Protein AF-A0A7J6QSQ7-F1 (afdb_monomer)

Radius of gyration: 19.81 Å; Cα contacts (8 Å, |Δi|>4): 107; chains: 1; bounding box: 50×45×46 Å

InterPro domains:
  IPR011257 DNA glycosylase [SSF48150] (51-135)
  IPR012904 8-oxoguanine DNA glycosylase, N-terminal [PF07934] (18-66)
  IPR052054 Oxidative DNA damage repair enzyme [PTHR10242] (16-135)

Structure (mmCIF, N/CA/C/O backbone):
data_AF-A0A7J6QSQ7-F1
#
_entry.id   AF-A0A7J6QSQ7-F1
#
loop_
_atom_site.group_PDB
_atom_site.id
_atom_site.type_symbol
_atom_site.label_atom_id
_atom_site.label_alt_id
_atom_site.label_comp_id
_atom_site.label_asym_id
_atom_site.label_entity_id
_atom_site.label_seq_id
_atom_site.pdbx_PDB_ins_code
_atom_site.Cartn_x
_atom_site.Cartn_y
_atom_site.Cartn_z
_atom_site.occupancy
_atom_site.B_iso_or_equiv
_atom_site.auth_seq_id
_atom_site.auth_comp_id
_atom_site.auth_asym_id
_atom_site.auth_atom_id
_atom_site.pdbx_PDB_model_num
ATOM 1 N N . MET A 1 1 ? 8.790 24.034 18.480 1.00 32.84 1 MET A N 1
ATOM 2 C CA . MET A 1 1 ? 7.966 23.560 17.352 1.00 32.84 1 MET A CA 1
ATOM 3 C C . MET A 1 1 ? 8.804 23.794 16.109 1.00 32.84 1 MET A C 1
ATOM 5 O O . MET A 1 1 ? 8.974 24.939 15.725 1.00 32.84 1 MET A O 1
ATOM 9 N N . ILE A 1 2 ? 9.502 22.764 15.631 1.00 27.89 2 ILE A N 1
ATOM 10 C CA . ILE A 1 2 ? 10.423 22.896 14.495 1.00 27.89 2 ILE A CA 1
ATOM 11 C C . ILE A 1 2 ? 9.590 22.644 13.239 1.00 27.89 2 ILE A C 1
ATOM 13 O O . ILE A 1 2 ? 9.297 21.498 12.906 1.00 27.89 2 ILE A O 1
ATOM 17 N N . GLU A 1 3 ? 9.137 23.720 12.600 1.00 33.06 3 GLU A N 1
ATOM 18 C CA . GLU A 1 3 ? 8.572 23.662 11.254 1.00 33.06 3 GLU A CA 1
ATOM 19 C C . GLU A 1 3 ? 9.725 23.479 10.264 1.00 33.06 3 GLU A C 1
ATOM 21 O O . GLU A 1 3 ? 10.471 24.411 9.965 1.00 33.06 3 GLU A O 1
ATOM 26 N N . TYR A 1 4 ? 9.893 22.257 9.763 1.00 39.75 4 TYR A N 1
ATOM 27 C CA . TYR A 1 4 ? 10.734 22.013 8.598 1.00 39.75 4 TYR A CA 1
ATOM 28 C C . TYR A 1 4 ? 10.007 22.560 7.368 1.00 39.75 4 TYR A C 1
ATOM 30 O O . TYR A 1 4 ? 9.129 21.910 6.804 1.00 39.75 4 TYR A O 1
ATOM 38 N N . SER A 1 5 ? 10.353 23.781 6.968 1.00 41.44 5 SER A N 1
ATOM 39 C CA . SER A 1 5 ? 9.964 24.335 5.675 1.00 41.44 5 SER A CA 1
ATOM 40 C C . SER A 1 5 ? 11.069 24.037 4.666 1.00 41.44 5 SER A C 1
ATOM 42 O O . SER A 1 5 ? 12.131 24.652 4.663 1.00 41.44 5 SER A O 1
ATOM 44 N N . CYS A 1 6 ? 10.826 23.063 3.795 1.00 44.00 6 CYS A N 1
ATOM 45 C CA . CYS A 1 6 ? 11.617 22.893 2.583 1.00 44.00 6 CYS A CA 1
ATOM 46 C C . CYS A 1 6 ? 10.924 23.692 1.466 1.00 44.00 6 CYS A C 1
ATOM 48 O O . CYS A 1 6 ? 9.708 23.618 1.326 1.00 44.00 6 CYS A O 1
ATOM 50 N N . TRP A 1 7 ? 11.672 24.474 0.686 1.00 33.62 7 TRP A N 1
ATOM 51 C CA . TRP A 1 7 ? 11.232 25.108 -0.571 1.00 33.62 7 TRP A CA 1
ATOM 52 C C . TRP A 1 7 ? 11.967 24.386 -1.720 1.00 33.62 7 TRP A C 1
ATOM 54 O O . TRP A 1 7 ? 13.106 23.972 -1.501 1.00 33.62 7 TRP A O 1
ATOM 64 N N . PRO A 1 8 ? 11.369 24.175 -2.914 1.00 47.97 8 PRO A N 1
ATOM 65 C CA . PRO A 1 8 ? 10.451 25.068 -3.615 1.00 47.97 8 PRO A CA 1
ATOM 66 C C . PRO A 1 8 ? 8.971 24.727 -3.421 1.00 47.97 8 PRO A C 1
ATOM 68 O O . PRO A 1 8 ? 8.604 23.560 -3.344 1.00 47.97 8 PRO A O 1
ATOM 71 N N . SER A 1 9 ? 8.104 25.742 -3.379 1.00 52.66 9 SER A N 1
ATOM 72 C CA . SER A 1 9 ? 6.682 25.588 -3.019 1.00 52.66 9 SER A CA 1
ATOM 73 C C . SER A 1 9 ? 5.864 24.706 -3.972 1.00 52.66 9 SER A C 1
ATOM 75 O O . SER A 1 9 ? 5.026 23.928 -3.522 1.00 52.66 9 SER A O 1
ATOM 77 N N . LYS A 1 10 ? 6.113 24.762 -5.288 1.00 52.00 10 LYS A N 1
ATOM 78 C CA . LYS A 1 10 ? 5.232 24.113 -6.282 1.00 52.00 10 LYS A CA 1
ATOM 79 C C . LYS A 1 10 ? 5.210 22.571 -6.219 1.00 52.00 10 LYS A C 1
ATOM 81 O O . LYS A 1 10 ? 4.118 22.003 -6.253 1.00 52.00 10 LYS A O 1
ATOM 86 N N . PRO A 1 11 ? 6.352 21.856 -6.128 1.00 58.31 11 PRO A N 1
ATOM 87 C CA . PRO A 1 11 ? 6.342 20.397 -5.977 1.00 58.31 11 PRO A CA 1
ATOM 88 C C . PRO A 1 11 ? 5.734 19.934 -4.646 1.00 58.31 11 PRO A C 1
ATOM 90 O O . PRO A 1 11 ? 5.080 18.894 -4.599 1.00 58.31 11 PRO A O 1
ATOM 93 N N . ILE A 1 12 ? 5.917 20.718 -3.579 1.00 63.12 12 ILE A N 1
ATOM 94 C CA . ILE A 1 12 ? 5.480 20.3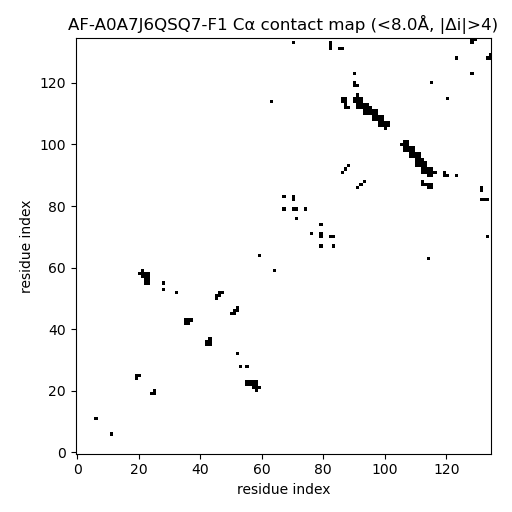75 -2.219 1.00 63.12 12 ILE A CA 1
ATOM 95 C C . ILE A 1 12 ? 3.975 20.561 -2.056 1.00 63.12 12 ILE A C 1
ATOM 97 O O . ILE A 1 12 ? 3.321 19.714 -1.454 1.00 63.12 12 ILE A O 1
ATOM 101 N N . GLU A 1 13 ? 3.400 21.611 -2.644 1.00 69.50 13 GLU A N 1
ATOM 102 C CA . GLU A 1 13 ? 1.946 21.796 -2.679 1.00 69.50 13 GLU A CA 1
ATOM 103 C C . GLU A 1 13 ? 1.262 20.618 -3.382 1.00 69.50 13 GLU A C 1
ATOM 105 O O . GLU A 1 13 ? 0.318 20.037 -2.843 1.00 69.50 13 GLU A O 1
ATOM 110 N N . LYS A 1 14 ? 1.795 20.192 -4.537 1.00 78.25 14 LYS A N 1
ATOM 111 C CA . LYS A 1 14 ? 1.285 19.024 -5.267 1.00 78.25 14 LYS A CA 1
ATOM 112 C C . LYS A 1 14 ? 1.412 17.737 -4.447 1.00 78.25 14 LYS A C 1
ATOM 114 O O . LYS A 1 14 ? 0.430 17.007 -4.326 1.00 78.25 14 LYS A O 1
ATOM 119 N N . ALA A 1 15 ? 2.578 17.481 -3.852 1.00 84.38 15 ALA A N 1
ATOM 120 C CA . ALA A 1 15 ? 2.791 16.310 -3.002 1.00 84.38 15 ALA A CA 1
ATOM 121 C C . ALA A 1 15 ? 1.855 16.315 -1.782 1.00 84.38 15 ALA A C 1
ATOM 123 O O . ALA A 1 15 ? 1.271 15.290 -1.442 1.00 84.38 15 ALA A O 1
ATOM 124 N N . GLY A 1 16 ? 1.638 17.476 -1.160 1.00 88.88 16 GLY A N 1
ATOM 125 C CA . GLY A 1 16 ? 0.718 17.630 -0.035 1.00 88.88 16 GLY A CA 1
ATOM 126 C C . GLY A 1 16 ? -0.733 17.319 -0.404 1.00 88.88 16 GLY A C 1
ATOM 127 O O . GLY A 1 16 ? -1.433 16.671 0.373 1.00 88.88 16 GLY A O 1
ATOM 128 N N . VAL A 1 17 ? -1.189 17.734 -1.591 1.00 90.12 17 VAL A N 1
ATOM 129 C CA . VAL A 1 17 ? -2.518 17.363 -2.111 1.00 90.12 17 VAL A CA 1
ATOM 130 C C . VAL A 1 17 ? -2.605 15.855 -2.357 1.00 90.12 17 VAL A C 1
ATOM 132 O O . VAL A 1 17 ? -3.562 15.223 -1.916 1.00 90.12 17 VAL A O 1
ATOM 135 N N . GLN A 1 18 ? -1.590 15.263 -2.991 1.00 88.00 18 GLN A N 1
ATOM 136 C CA . GLN A 1 18 ? -1.555 13.823 -3.263 1.00 88.00 18 GLN A CA 1
ATOM 137 C C . GLN A 1 18 ? -1.564 12.990 -1.974 1.00 88.00 18 GLN A C 1
ATOM 139 O O . GLN A 1 18 ? -2.304 12.017 -1.886 1.00 88.00 18 GLN A O 1
ATOM 144 N N . LEU A 1 19 ? -0.811 13.392 -0.946 1.00 92.81 19 LEU A N 1
ATOM 145 C CA . LEU A 1 19 ? -0.795 12.712 0.353 1.00 92.81 19 LEU A CA 1
ATOM 146 C C . LEU A 1 19 ? -2.132 12.850 1.092 1.00 92.81 19 LEU A C 1
ATOM 148 O O . LEU A 1 19 ? -2.622 11.870 1.653 1.00 92.81 19 LEU A O 1
ATOM 152 N N . ARG A 1 20 ? -2.756 14.038 1.062 1.00 94.12 20 ARG A N 1
ATOM 153 C CA . ARG A 1 20 ? -4.102 14.248 1.626 1.00 94.12 20 ARG A CA 1
ATOM 154 C C . ARG A 1 20 ? -5.135 13.325 0.985 1.00 94.12 20 ARG A C 1
ATOM 156 O O . ARG A 1 20 ? -5.933 12.728 1.704 1.00 94.12 20 ARG A O 1
ATOM 163 N N . GLN A 1 21 ? -5.090 13.180 -0.339 1.00 93.62 21 GLN A N 1
ATOM 164 C CA . GLN A 1 21 ? -5.958 12.265 -1.083 1.00 93.62 21 GLN A CA 1
ATOM 165 C C . GLN A 1 21 ? -5.646 10.801 -0.756 1.00 93.62 21 GLN A C 1
ATOM 167 O O . GLN A 1 21 ? -6.555 10.054 -0.402 1.00 93.62 21 GLN A O 1
ATOM 172 N N . PHE A 1 22 ? -4.370 10.408 -0.793 1.00 94.25 22 PHE A N 1
ATOM 173 C CA . PHE A 1 22 ? -3.926 9.040 -0.519 1.00 94.25 22 PHE A CA 1
ATOM 174 C C . PHE A 1 22 ? -4.364 8.549 0.867 1.00 94.25 22 PHE A C 1
ATOM 176 O O . PHE A 1 22 ? -4.893 7.447 0.996 1.00 94.25 22 PHE A O 1
ATOM 183 N N . PHE A 1 23 ? -4.212 9.378 1.902 1.00 95.75 23 PHE A N 1
ATOM 184 C CA . PHE A 1 23 ? -4.648 9.050 3.263 1.00 95.75 23 PHE A CA 1
ATOM 185 C C . PHE A 1 23 ? -6.112 9.416 3.555 1.00 95.75 23 PHE A C 1
ATOM 187 O O . PHE A 1 23 ? -6.568 9.226 4.682 1.00 95.75 23 PHE A O 1
ATOM 194 N N . GLN A 1 24 ? -6.851 9.939 2.572 1.00 95.50 24 GLN A N 1
ATOM 195 C CA . GLN A 1 24 ? -8.239 10.389 2.715 1.00 95.50 24 GLN A CA 1
ATOM 196 C C . GLN A 1 24 ? -8.444 11.324 3.923 1.00 95.50 24 GLN A C 1
ATOM 198 O O . GLN A 1 24 ? -9.348 11.123 4.738 1.00 95.50 24 GLN A O 1
ATOM 203 N N . LEU A 1 25 ? -7.581 12.336 4.079 1.00 94.94 25 LEU A N 1
ATOM 204 C CA . LEU A 1 25 ? -7.560 13.186 5.281 1.00 94.94 25 LEU A CA 1
ATOM 205 C C . LEU A 1 25 ? -8.803 14.070 5.444 1.00 94.94 25 LEU A C 1
ATOM 207 O O . LEU A 1 25 ? -9.106 14.457 6.566 1.00 94.94 25 LEU A O 1
ATOM 211 N N . GLU A 1 26 ? -9.557 14.304 4.370 1.00 93.62 26 GLU A N 1
ATOM 212 C CA . GLU A 1 26 ? -10.844 15.017 4.423 1.00 93.62 26 GLU A CA 1
ATOM 213 C C . GLU A 1 26 ? -11.963 14.188 5.076 1.00 93.62 26 GLU A C 1
ATOM 215 O O . GLU A 1 26 ? -13.024 14.709 5.409 1.00 93.62 26 GLU A O 1
ATOM 220 N N . THR A 1 27 ? -11.741 12.882 5.273 1.00 95.00 27 THR A N 1
ATOM 221 C CA . THR A 1 27 ? -12.676 12.029 6.010 1.00 95.00 27 THR A CA 1
ATOM 222 C C . THR A 1 27 ? -12.476 12.217 7.511 1.00 95.00 27 THR A C 1
ATOM 224 O O . THR A 1 27 ? -11.409 11.883 8.049 1.00 95.00 27 THR A O 1
ATOM 227 N N . ASP A 1 28 ? -13.531 12.685 8.185 1.00 95.56 28 ASP A N 1
ATOM 228 C CA . ASP A 1 28 ? -13.609 12.772 9.644 1.00 95.56 28 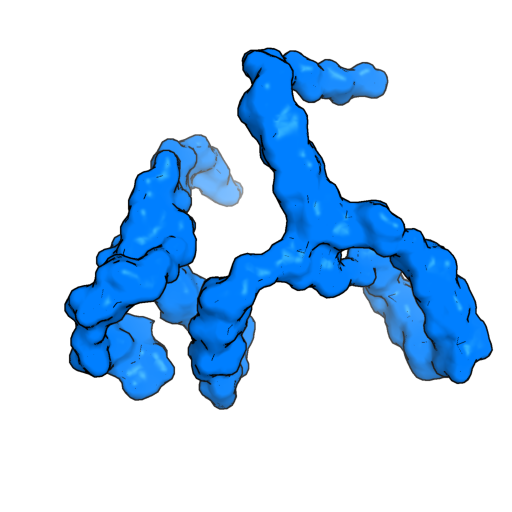ASP A CA 1
ATOM 229 C C . ASP A 1 28 ? -13.711 11.367 10.254 1.00 95.56 28 ASP A C 1
ATOM 231 O O . ASP A 1 28 ? -14.787 10.797 10.456 1.00 95.56 28 ASP A O 1
ATOM 235 N N . ILE A 1 29 ? -12.542 10.784 10.516 1.00 94.88 29 ILE A N 1
ATOM 236 C CA . ILE A 1 29 ? -12.443 9.436 11.061 1.00 94.88 29 ILE A CA 1
ATOM 237 C C . ILE A 1 29 ? -12.961 9.373 12.504 1.00 94.88 29 ILE A C 1
ATOM 239 O O . ILE A 1 29 ? -13.484 8.339 12.906 1.00 94.88 29 ILE A O 1
ATOM 243 N N . ASP A 1 30 ? -12.867 10.457 13.281 1.00 94.44 30 ASP A N 1
ATOM 244 C CA . ASP A 1 30 ? -13.325 10.475 14.673 1.00 94.44 30 ASP A CA 1
ATOM 245 C C . ASP A 1 30 ? -14.853 10.453 14.756 1.00 94.44 30 ASP A C 1
ATOM 247 O O . ASP A 1 30 ? -15.410 9.736 15.596 1.00 94.44 30 ASP A O 1
ATOM 251 N N . ALA A 1 31 ? -15.536 11.166 13.855 1.00 96.56 31 ALA A N 1
ATOM 252 C CA . ALA A 1 31 ? -16.984 11.067 13.704 1.00 96.56 31 ALA A CA 1
ATOM 253 C C . ALA A 1 31 ? -17.420 9.644 13.313 1.00 96.56 31 ALA A C 1
ATOM 255 O O . ALA A 1 31 ? -18.364 9.117 13.906 1.00 96.56 31 ALA A O 1
ATOM 256 N N . LEU A 1 32 ? -16.704 8.995 12.385 1.00 96.31 32 LEU A N 1
ATOM 257 C CA . LEU A 1 32 ? -16.974 7.608 11.987 1.00 96.31 32 LEU A CA 1
ATOM 258 C C . LEU A 1 32 ? -16.759 6.622 13.140 1.00 96.31 32 LEU A C 1
ATOM 260 O O . LEU A 1 32 ? -17.638 5.808 13.414 1.00 96.31 32 LEU A O 1
ATOM 264 N N . TYR A 1 33 ? -15.645 6.729 13.874 1.00 96.00 33 TYR A N 1
ATOM 265 C CA . TYR A 1 33 ? -15.414 5.910 15.068 1.00 96.00 33 TYR A CA 1
ATOM 266 C C . TYR A 1 33 ? -16.528 6.107 16.096 1.00 96.00 33 TYR A C 1
ATOM 268 O O . TYR A 1 33 ? -17.026 5.123 16.632 1.00 96.00 33 TYR A O 1
ATOM 276 N N . LYS A 1 34 ? -16.955 7.349 16.361 1.00 95.62 34 LYS A N 1
ATOM 277 C CA . LYS A 1 34 ? -18.046 7.629 17.306 1.00 95.62 34 LYS A CA 1
ATOM 278 C C . LYS A 1 34 ? -19.361 6.975 16.874 1.00 95.62 34 LYS A C 1
ATOM 280 O O . LYS A 1 34 ? -20.060 6.418 17.719 1.00 95.62 34 LYS A O 1
ATOM 285 N N . ASP A 1 35 ? -19.688 7.036 15.585 1.00 97.50 35 ASP A N 1
ATOM 286 C CA . ASP A 1 35 ? -20.888 6.411 15.026 1.00 97.50 35 ASP A CA 1
ATOM 287 C C . ASP A 1 35 ? -20.823 4.877 15.116 1.00 97.50 35 ASP A C 1
ATOM 289 O O . ASP A 1 35 ? -21.720 4.250 15.680 1.00 97.50 35 ASP A O 1
ATOM 293 N N . TRP A 1 36 ? -19.733 4.263 14.648 1.00 96.81 36 TRP A N 1
ATOM 294 C CA . TRP A 1 36 ? -19.561 2.807 14.662 1.00 96.81 36 TRP A CA 1
ATOM 295 C C . TRP A 1 36 ? -19.474 2.237 16.077 1.00 96.81 36 TRP A C 1
ATOM 297 O O . TRP A 1 36 ? -20.134 1.244 16.374 1.00 96.81 36 TRP A O 1
ATOM 307 N N . GLU A 1 37 ? -18.741 2.895 16.983 1.00 95.62 37 GLU A N 1
ATOM 308 C CA . GLU A 1 37 ? -18.722 2.517 18.398 1.00 95.62 37 GLU A CA 1
ATOM 309 C C . GLU A 1 37 ? -20.121 2.608 19.015 1.00 95.62 37 GLU A C 1
ATOM 311 O O . GLU A 1 37 ? -20.447 1.800 19.881 1.00 95.62 37 GLU A O 1
ATOM 316 N N . GLY A 1 38 ? -20.948 3.576 18.610 1.00 96.69 38 GLY A N 1
ATOM 317 C CA . GLY A 1 38 ? -22.324 3.719 19.086 1.00 96.69 38 GLY A CA 1
ATOM 318 C C . GLY A 1 38 ? -23.258 2.603 18.610 1.00 96.69 38 GLY A C 1
ATOM 319 O O . GLY A 1 38 ? -24.167 2.230 19.349 1.00 96.69 38 GLY A O 1
ATOM 320 N N . ARG A 1 39 ? -23.016 2.056 17.412 1.00 97.75 39 ARG A N 1
ATOM 321 C CA . ARG A 1 39 ? -23.873 1.052 16.756 1.00 97.75 39 ARG A CA 1
ATOM 322 C C . ARG A 1 39 ? -23.472 -0.399 17.018 1.00 97.75 39 ARG A C 1
ATOM 324 O O . ARG A 1 39 ? -24.339 -1.264 16.955 1.00 97.75 39 ARG A O 1
ATOM 331 N N . ASP A 1 40 ? -22.196 -0.669 17.286 1.00 97.94 40 ASP A N 1
ATOM 332 C CA . ASP A 1 40 ? -21.662 -2.026 17.427 1.00 97.94 40 ASP A CA 1
ATOM 333 C C . ASP A 1 40 ? -20.738 -2.139 18.655 1.00 97.94 40 ASP A C 1
ATOM 335 O O . ASP A 1 40 ? -19.648 -1.560 18.725 1.00 97.94 40 ASP A O 1
ATOM 339 N N . GLU A 1 41 ? -21.186 -2.907 19.652 1.00 96.81 41 GLU A N 1
ATOM 340 C CA . GLU A 1 41 ? -20.435 -3.164 20.884 1.00 96.81 41 GLU A CA 1
ATOM 341 C C . GLU A 1 41 ? -19.162 -3.987 20.648 1.00 96.81 41 GLU A C 1
ATOM 343 O O . GLU A 1 41 ? -18.153 -3.753 21.319 1.00 96.81 41 GLU A O 1
ATOM 348 N N . VAL A 1 42 ? -19.173 -4.909 19.678 1.00 96.88 42 VAL A N 1
ATOM 349 C CA . VAL A 1 42 ? -17.999 -5.708 19.304 1.00 96.88 42 VAL A CA 1
ATOM 350 C C . VAL A 1 42 ? -16.955 -4.803 18.667 1.00 96.88 42 VAL A C 1
ATOM 352 O O . VAL A 1 42 ? -15.788 -4.840 19.066 1.00 96.88 42 VAL A O 1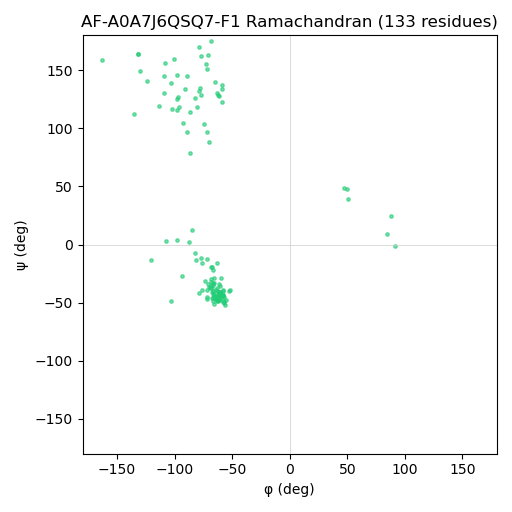
ATOM 355 N N . PHE A 1 43 ? -17.370 -3.936 17.741 1.00 96.38 43 PHE A N 1
ATOM 356 C CA . PHE A 1 43 ? -16.482 -2.937 17.150 1.00 96.38 43 PHE A CA 1
ATOM 357 C C . PHE A 1 43 ? -15.862 -2.042 18.230 1.00 96.38 43 PHE A C 1
ATOM 359 O O . PHE A 1 43 ? -14.637 -1.896 18.293 1.00 96.38 43 PHE A O 1
ATOM 366 N N . ARG A 1 44 ? -16.691 -1.510 19.140 1.00 96.44 44 ARG A N 1
ATOM 367 C CA . ARG A 1 44 ? -16.245 -0.683 20.272 1.00 96.44 44 ARG A CA 1
ATOM 368 C C . ARG A 1 44 ? -15.207 -1.396 21.134 1.00 96.44 44 ARG A C 1
ATOM 370 O O . ARG A 1 44 ? -14.175 -0.809 21.462 1.00 96.44 44 ARG A O 1
ATOM 377 N N . ALA A 1 45 ? -15.456 -2.652 21.496 1.00 96.50 45 ALA A N 1
ATOM 378 C CA . ALA A 1 45 ? -14.525 -3.439 22.296 1.00 96.50 45 ALA A CA 1
ATOM 379 C C . ALA A 1 45 ? -13.196 -3.662 21.558 1.00 96.50 45 ALA A C 1
ATOM 381 O O . ALA A 1 45 ? -12.129 -3.456 22.136 1.00 96.50 45 ALA A O 1
ATOM 382 N N . VAL A 1 46 ? -13.238 -4.031 20.274 1.00 95.56 46 VAL A N 1
ATOM 383 C CA . VAL A 1 46 ? -12.036 -4.290 19.467 1.00 95.56 46 VAL A CA 1
ATOM 384 C C . VAL A 1 46 ? -11.181 -3.035 19.315 1.00 95.56 46 VAL A C 1
ATOM 386 O O . VAL A 1 46 ? -9.977 -3.096 19.570 1.00 95.56 46 VAL A O 1
ATOM 389 N N . VAL A 1 47 ? -11.778 -1.899 18.945 1.00 94.56 47 VAL A N 1
ATOM 390 C CA . VAL A 1 47 ? -11.040 -0.643 18.733 1.00 94.56 47 VAL A CA 1
ATOM 391 C C . VAL A 1 47 ? -10.367 -0.167 20.015 1.00 94.56 47 VAL A C 1
ATOM 393 O O . VAL A 1 47 ? -9.195 0.212 19.975 1.00 94.56 47 VAL A O 1
ATOM 396 N N . ARG A 1 48 ? -11.071 -0.222 21.152 1.00 93.31 48 ARG A N 1
ATOM 397 C CA . ARG A 1 48 ? -10.544 0.237 22.446 1.00 93.31 48 ARG A CA 1
ATOM 398 C C . ARG A 1 48 ? -9.479 -0.698 23.004 1.00 93.31 48 ARG A C 1
ATOM 400 O O . ARG A 1 48 ? -8.426 -0.228 23.418 1.00 93.31 48 ARG A O 1
ATOM 407 N N . ASN A 1 49 ? -9.711 -2.010 22.959 1.00 95.88 49 ASN A N 1
ATOM 408 C CA . ASN A 1 49 ? -8.780 -2.990 23.524 1.00 95.88 49 ASN A CA 1
ATOM 409 C C . ASN A 1 49 ? -7.493 -3.120 22.703 1.00 95.88 49 ASN A C 1
ATOM 411 O O . ASN A 1 49 ? -6.431 -3.369 23.265 1.00 95.88 49 ASN A O 1
ATOM 415 N N . LYS A 1 50 ? -7.576 -2.966 21.375 1.00 93.69 50 LYS A N 1
ATOM 416 C CA . LYS A 1 50 ? -6.419 -3.063 20.470 1.00 93.69 50 LYS A CA 1
ATOM 417 C C . LYS A 1 50 ? -5.822 -1.704 20.090 1.00 93.69 50 LYS A C 1
ATOM 419 O O . LYS A 1 50 ? -4.913 -1.667 19.269 1.00 93.69 50 LYS A O 1
ATOM 424 N N . ASN A 1 51 ? -6.333 -0.612 20.661 1.00 90.81 51 ASN A N 1
ATOM 425 C CA . ASN A 1 51 ? -5.924 0.762 20.368 1.00 90.81 51 ASN A CA 1
ATOM 426 C C . ASN A 1 51 ? -5.837 1.063 18.854 1.00 90.81 51 ASN A C 1
ATOM 428 O O . ASN A 1 51 ? -4.846 1.597 18.366 1.00 90.81 51 ASN A O 1
ATOM 432 N N . LEU A 1 52 ? -6.877 0.692 18.097 1.00 90.56 52 LEU A N 1
ATOM 433 C CA . LEU A 1 52 ? -6.894 0.793 16.626 1.00 90.56 52 LEU A CA 1
ATOM 434 C C . LEU A 1 52 ? -7.325 2.173 16.105 1.00 90.56 52 LEU A C 1
ATOM 436 O O . LEU A 1 52 ? -7.613 2.320 14.916 1.00 90.56 52 LEU A O 1
ATOM 440 N N . ARG A 1 53 ? -7.395 3.193 16.971 1.00 89.44 53 ARG A N 1
ATOM 441 C CA . ARG A 1 53 ? -7.751 4.548 16.536 1.00 89.44 53 ARG A CA 1
ATOM 442 C C . ARG A 1 53 ? -6.763 5.051 15.484 1.00 89.44 53 ARG A C 1
ATOM 444 O O . ARG A 1 53 ? -5.556 4.897 15.622 1.00 89.44 53 ARG A O 1
ATOM 451 N N . GLY A 1 54 ? -7.300 5.687 14.444 1.00 89.69 54 GLY A N 1
ATOM 452 C CA . GLY A 1 54 ? -6.515 6.232 13.334 1.00 89.69 54 GLY A CA 1
ATOM 453 C C . GLY A 1 54 ? -6.313 5.279 12.154 1.00 89.69 54 GLY A C 1
ATOM 454 O O . GLY A 1 54 ? -5.742 5.704 11.152 1.00 89.69 54 GLY A O 1
ATOM 455 N N . LEU A 1 55 ? -6.816 4.036 12.211 1.00 93.50 55 LEU A N 1
ATOM 456 C CA . LEU A 1 55 ? -6.845 3.159 11.037 1.00 93.50 55 LEU A CA 1
ATOM 457 C C . LEU A 1 55 ? -7.709 3.789 9.933 1.00 93.50 55 LEU A C 1
ATOM 459 O O . LEU A 1 55 ? -8.855 4.169 10.184 1.00 93.50 55 LEU A O 1
ATOM 463 N N . ARG A 1 56 ? -7.154 3.895 8.721 1.00 94.81 56 ARG A N 1
ATOM 464 C CA . ARG A 1 56 ? -7.796 4.486 7.540 1.00 94.81 56 ARG A CA 1
ATOM 465 C C . ARG A 1 56 ? -7.683 3.544 6.348 1.00 94.81 56 ARG A C 1
ATOM 467 O O . ARG A 1 56 ? -6.694 2.829 6.205 1.00 94.81 56 ARG A O 1
ATOM 474 N N . VAL A 1 57 ? -8.678 3.594 5.469 1.00 94.06 57 VAL A N 1
ATOM 475 C CA . VAL A 1 57 ? -8.572 3.016 4.126 1.00 94.06 57 VAL A CA 1
ATOM 476 C C . VAL A 1 57 ? -7.772 3.993 3.268 1.00 94.06 57 VAL A C 1
ATOM 478 O O . VAL A 1 57 ? -8.049 5.190 3.279 1.00 94.06 57 VAL A O 1
ATOM 481 N N . VAL A 1 58 ? -6.776 3.508 2.534 1.00 94.81 58 VAL A N 1
ATOM 482 C CA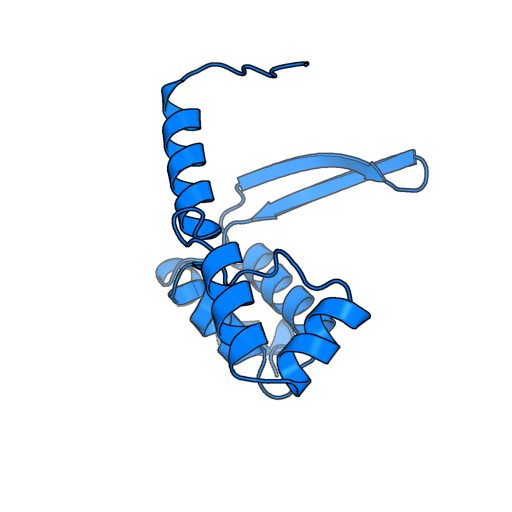 . VAL A 1 58 ? -5.963 4.342 1.637 1.00 94.81 58 VAL A CA 1
ATOM 483 C C . VAL A 1 58 ? -6.574 4.409 0.239 1.00 94.81 58 VAL A C 1
ATOM 485 O O . VAL A 1 58 ? -7.134 3.429 -0.250 1.00 94.81 58 VAL A O 1
ATOM 488 N N . HIS A 1 59 ? -6.449 5.560 -0.415 1.00 94.06 59 HIS A N 1
ATOM 489 C CA . HIS A 1 59 ? -6.841 5.755 -1.807 1.00 94.06 59 HIS A CA 1
ATOM 490 C C . HIS A 1 59 ? -5.682 5.353 -2.732 1.00 94.06 59 HIS A C 1
ATOM 492 O O . HIS A 1 59 ? -4.903 6.193 -3.184 1.00 94.06 59 HIS A O 1
ATOM 498 N N . GLN A 1 60 ? -5.526 4.044 -2.938 1.00 90.38 60 GLN A N 1
ATOM 499 C CA . GLN A 1 60 ? -4.513 3.478 -3.833 1.00 90.38 60 GLN A CA 1
ATOM 500 C C . GLN A 1 60 ? -4.864 3.704 -5.307 1.00 90.38 60 GLN A C 1
ATOM 502 O O . GLN A 1 60 ? -6.033 3.834 -5.671 1.00 90.38 60 GLN A O 1
ATOM 507 N N . GLU A 1 61 ? -3.839 3.714 -6.159 1.00 91.81 61 GLU A N 1
ATOM 508 C CA . GLU A 1 61 ? -4.023 3.744 -7.609 1.00 91.81 61 GLU A CA 1
ATOM 509 C C . GLU A 1 61 ? -4.749 2.454 -8.064 1.00 91.81 61 GLU A C 1
ATOM 511 O O . GLU A 1 61 ? -4.357 1.360 -7.640 1.00 91.81 61 GLU A O 1
ATOM 516 N N . PRO A 1 62 ? -5.831 2.548 -8.866 1.00 93.25 62 PRO A N 1
ATOM 517 C CA . PRO A 1 62 ? -6.679 1.398 -9.182 1.00 93.25 62 PRO A CA 1
ATOM 518 C C . PRO A 1 62 ? -5.963 0.215 -9.838 1.00 93.25 62 PRO A C 1
ATOM 520 O O . PRO A 1 62 ? -6.289 -0.932 -9.526 1.00 93.25 62 PRO A O 1
ATOM 523 N N . PHE A 1 63 ? -5.015 0.463 -10.745 1.00 92.81 63 PHE A N 1
ATOM 524 C CA . PHE A 1 63 ? -4.314 -0.605 -11.450 1.00 92.81 63 PHE A CA 1
ATOM 525 C C . PHE A 1 63 ? -3.336 -1.357 -10.536 1.00 92.81 63 PHE A C 1
ATOM 527 O O . PHE A 1 63 ? -3.375 -2.588 -10.477 1.00 92.81 63 PHE A O 1
ATOM 534 N N . GLU A 1 64 ? -2.521 -0.640 -9.761 1.00 93.69 64 GLU A N 1
ATOM 535 C CA . GLU A 1 64 ? -1.666 -1.230 -8.727 1.00 93.69 64 GLU A CA 1
ATOM 536 C C . GLU A 1 64 ? -2.495 -2.008 -7.698 1.00 93.69 64 GLU A C 1
ATOM 538 O O . GLU A 1 64 ? -2.141 -3.137 -7.340 1.00 93.69 64 GLU A O 1
ATOM 543 N N . GLY A 1 65 ? -3.627 -1.446 -7.264 1.00 93.75 65 GLY A N 1
ATOM 544 C CA . GLY A 1 65 ? -4.572 -2.120 -6.377 1.00 93.75 65 GLY A CA 1
ATOM 545 C C . GLY A 1 65 ? -5.075 -3.437 -6.972 1.00 93.75 65 GLY A C 1
ATOM 546 O O . GLY A 1 65 ? -4.982 -4.480 -6.325 1.00 93.75 65 GLY A O 1
ATOM 547 N N . LEU A 1 66 ? -5.541 -3.422 -8.225 1.00 94.75 66 LEU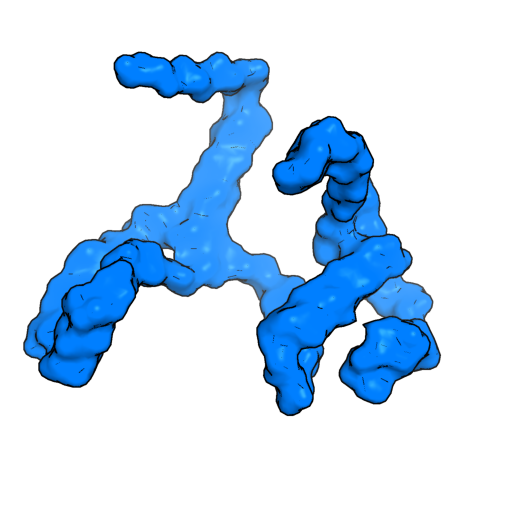 A N 1
ATOM 548 C CA . LEU A 1 66 ? -6.034 -4.608 -8.930 1.00 94.75 66 LEU A CA 1
ATOM 549 C C . LEU A 1 66 ? -4.983 -5.724 -8.983 1.00 94.75 66 LEU A C 1
ATOM 551 O O . LEU A 1 66 ? -5.263 -6.852 -8.577 1.00 94.75 66 LEU A O 1
ATOM 555 N N . VAL A 1 67 ? -3.769 -5.420 -9.447 1.00 93.25 67 VAL A N 1
ATOM 556 C CA . VAL A 1 67 ? -2.692 -6.419 -9.546 1.00 93.25 67 VAL A CA 1
ATOM 557 C C . VAL A 1 67 ? -2.300 -6.938 -8.160 1.00 93.25 67 VAL A C 1
ATOM 559 O O . VAL A 1 67 ? -2.095 -8.142 -7.985 1.00 93.25 67 VAL A O 1
ATOM 562 N N . SER A 1 68 ? -2.265 -6.064 -7.150 1.00 93.94 68 SER A N 1
ATOM 563 C CA . SER A 1 68 ? -1.997 -6.451 -5.759 1.00 93.94 68 SER A CA 1
ATOM 564 C C . SER A 1 68 ? -3.043 -7.432 -5.219 1.00 93.94 68 SER A C 1
ATOM 566 O O . SER A 1 68 ? -2.683 -8.411 -4.565 1.00 93.94 68 SER A O 1
ATOM 568 N N . PHE A 1 69 ? -4.325 -7.227 -5.537 1.00 94.44 69 PHE A N 1
ATOM 569 C CA . PHE A 1 69 ? -5.415 -8.127 -5.146 1.00 94.44 69 PHE A CA 1
ATOM 570 C C . PHE A 1 69 ? -5.452 -9.443 -5.936 1.00 94.44 69 PHE A C 1
ATOM 572 O O . PHE A 1 69 ? -5.846 -10.472 -5.385 1.00 94.44 69 PHE A O 1
ATOM 579 N N . ILE A 1 70 ? -5.026 -9.451 -7.202 1.00 94.31 70 ILE A N 1
ATOM 580 C CA . ILE A 1 70 ? -4.838 -10.699 -7.962 1.00 94.31 70 ILE A CA 1
ATOM 581 C C . ILE A 1 70 ? -3.706 -11.518 -7.328 1.00 94.31 70 ILE A C 1
ATOM 583 O O . ILE A 1 70 ? -3.860 -12.709 -7.073 1.00 94.31 70 ILE A O 1
ATOM 587 N N . THR A 1 71 ? -2.598 -10.859 -6.985 1.00 93.88 71 THR A N 1
ATOM 588 C CA . THR A 1 71 ? -1.414 -11.488 -6.371 1.00 93.88 71 THR A CA 1
ATOM 589 C C . THR A 1 71 ? -1.686 -12.022 -4.959 1.00 93.88 71 THR A C 1
ATOM 591 O O . THR A 1 71 ? -0.966 -12.897 -4.466 1.00 93.88 71 THR A O 1
ATOM 594 N N . SER A 1 72 ? -2.716 -11.503 -4.282 1.00 94.25 72 SER A N 1
ATOM 595 C CA . SER A 1 72 ? -3.065 -11.901 -2.917 1.00 94.25 72 SER A CA 1
ATOM 596 C C . SER A 1 72 ? -3.870 -13.193 -2.818 1.00 94.25 72 SER A C 1
ATOM 598 O O . SER A 1 72 ? -3.966 -13.756 -1.724 1.00 94.25 72 SER A O 1
ATOM 600 N N . GLN A 1 73 ? -4.418 -13.691 -3.932 1.00 93.62 73 GLN A N 1
ATOM 601 C CA . GLN A 1 73 ? -5.213 -14.916 -3.942 1.00 93.62 73 GLN A CA 1
ATOM 602 C C . GLN A 1 73 ? -4.394 -16.096 -3.411 1.00 93.62 73 GLN A C 1
ATOM 604 O O . GLN A 1 73 ? -3.326 -16.411 -3.929 1.00 93.62 73 GLN A O 1
ATOM 609 N N . ASN A 1 74 ? -4.902 -16.742 -2.355 1.00 87.50 74 ASN A N 1
ATOM 610 C CA . ASN A 1 74 ? -4.236 -17.852 -1.666 1.00 87.50 74 ASN A CA 1
ATOM 611 C C . ASN A 1 74 ? -2.773 -17.550 -1.263 1.00 87.50 74 ASN A C 1
ATOM 613 O O . ASN A 1 74 ? -1.886 -18.399 -1.370 1.00 87.50 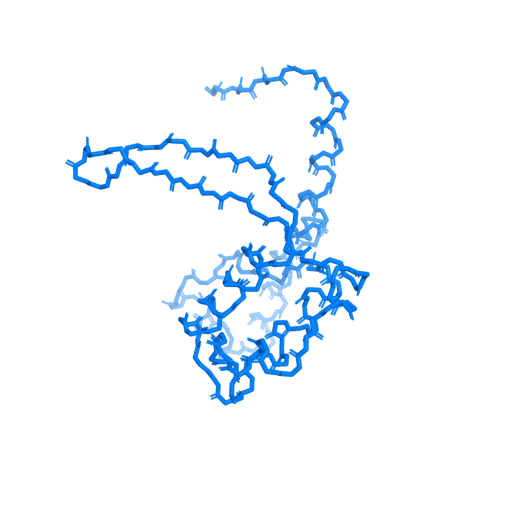74 ASN A O 1
ATOM 617 N N . ASN A 1 75 ? -2.511 -16.320 -0.816 1.00 92.12 75 ASN A N 1
ATOM 618 C CA . ASN A 1 75 ? -1.172 -15.846 -0.499 1.00 92.12 75 ASN A CA 1
ATOM 619 C C . ASN A 1 75 ? -1.128 -15.142 0.870 1.00 92.12 75 ASN A C 1
ATOM 621 O O . ASN A 1 75 ? -2.157 -14.770 1.431 1.00 92.12 75 ASN A O 1
ATOM 625 N N . ASN A 1 76 ? 0.068 -14.959 1.435 1.00 94.12 76 ASN A N 1
ATOM 626 C CA . ASN A 1 76 ? 0.258 -14.219 2.685 1.00 94.12 76 ASN A CA 1
ATOM 627 C C . ASN A 1 76 ? 0.930 -12.866 2.433 1.00 94.12 76 ASN A C 1
ATOM 629 O O . ASN A 1 76 ? 1.657 -12.692 1.458 1.00 94.12 76 ASN A O 1
ATOM 633 N N . VAL A 1 77 ? 0.726 -11.917 3.352 1.00 92.62 77 VAL A N 1
ATOM 634 C CA . VAL A 1 77 ? 1.206 -10.528 3.218 1.00 92.62 77 VAL A CA 1
ATOM 635 C C . VAL A 1 77 ? 2.708 -10.463 2.911 1.00 92.62 77 VAL A C 1
ATOM 637 O O . VAL A 1 77 ? 3.112 -9.693 2.047 1.00 92.62 77 VAL A O 1
ATOM 640 N N . LYS A 1 78 ? 3.540 -11.310 3.537 1.00 95.38 78 LYS A N 1
ATOM 641 C CA . LYS A 1 78 ? 4.993 -11.310 3.290 1.00 95.38 78 LYS A CA 1
ATOM 642 C C . LYS A 1 78 ? 5.320 -11.660 1.839 1.00 95.38 78 LYS A C 1
ATOM 644 O O . LYS A 1 78 ? 6.091 -10.952 1.198 1.00 95.38 78 LYS A O 1
ATOM 649 N N . ARG A 1 79 ? 4.727 -12.732 1.311 1.00 94.69 79 ARG A N 1
ATOM 650 C CA . ARG A 1 79 ? 4.968 -13.170 -0.068 1.00 94.69 79 ARG A CA 1
ATOM 651 C C . ARG A 1 79 ? 4.352 -12.213 -1.089 1.00 94.69 79 ARG A C 1
ATOM 653 O O . ARG A 1 79 ? 4.995 -11.954 -2.098 1.00 94.69 79 ARG A O 1
ATOM 660 N N . ILE A 1 80 ? 3.184 -11.633 -0.814 1.00 95.50 80 ILE A N 1
ATOM 661 C CA . ILE A 1 80 ? 2.587 -10.597 -1.674 1.00 95.50 80 ILE A CA 1
ATOM 662 C C . ILE A 1 80 ? 3.550 -9.412 -1.819 1.00 95.50 80 ILE A C 1
ATOM 664 O O . ILE A 1 80 ? 3.858 -9.010 -2.938 1.00 95.50 80 ILE A O 1
ATOM 668 N N . SER A 1 81 ? 4.086 -8.898 -0.707 1.00 94.62 81 SER A N 1
ATOM 669 C CA . SER A 1 81 ? 5.045 -7.787 -0.735 1.00 94.62 81 SER A CA 1
ATOM 670 C C . SER A 1 81 ? 6.301 -8.120 -1.543 1.00 94.62 81 SER A C 1
ATOM 672 O O . SER A 1 81 ? 6.754 -7.296 -2.333 1.00 94.62 81 SER A O 1
ATOM 674 N N . LEU A 1 82 ? 6.838 -9.336 -1.389 1.00 95.19 82 LEU A N 1
ATOM 675 C CA . LEU A 1 82 ? 8.001 -9.798 -2.153 1.00 95.19 82 LEU A CA 1
ATOM 676 C C . LEU A 1 82 ? 7.716 -9.856 -3.660 1.00 95.19 82 LEU A C 1
ATOM 678 O O . LEU A 1 82 ? 8.498 -9.322 -4.443 1.00 95.19 82 LEU A O 1
ATOM 682 N N . LEU A 1 83 ? 6.587 -10.446 -4.061 1.00 96.38 83 LEU A N 1
ATOM 683 C CA . LEU A 1 83 ? 6.206 -10.569 -5.471 1.00 96.38 83 LEU A CA 1
ATOM 684 C C . LEU A 1 83 ? 5.983 -9.206 -6.126 1.00 96.38 83 LEU A C 1
ATOM 686 O O . LEU A 1 83 ? 6.487 -8.950 -7.217 1.00 96.38 83 LEU A O 1
ATOM 690 N N . LEU A 1 84 ? 5.279 -8.300 -5.446 1.00 96.06 84 LEU A N 1
ATOM 691 C CA . LEU A 1 84 ? 5.049 -6.957 -5.971 1.00 96.06 84 LEU A CA 1
ATOM 692 C C . LEU A 1 84 ? 6.353 -6.150 -6.046 1.00 96.06 84 LEU A C 1
ATOM 694 O O . LEU A 1 84 ? 6.535 -5.378 -6.983 1.00 96.06 84 LEU A O 1
ATOM 698 N N . ASN A 1 85 ? 7.290 -6.336 -5.111 1.00 94.69 85 ASN A N 1
ATOM 699 C CA . ASN A 1 85 ? 8.612 -5.708 -5.196 1.00 94.69 85 ASN A CA 1
ATOM 700 C C . ASN A 1 85 ? 9.436 -6.254 -6.368 1.00 94.69 85 ASN A C 1
ATOM 702 O O . ASN A 1 85 ? 10.022 -5.460 -7.100 1.00 94.69 85 ASN A O 1
ATOM 706 N N . ALA A 1 86 ? 9.424 -7.569 -6.602 1.00 95.12 86 ALA A N 1
ATOM 707 C CA . ALA A 1 86 ? 10.067 -8.169 -7.771 1.00 95.12 86 ALA A CA 1
ATOM 708 C C . ALA A 1 86 ? 9.467 -7.634 -9.084 1.00 95.12 86 ALA A C 1
ATOM 710 O O . ALA A 1 86 ? 10.200 -7.283 -10.009 1.00 95.12 86 ALA A O 1
ATOM 711 N N . LEU A 1 87 ? 8.140 -7.477 -9.136 1.00 96.06 87 LEU A N 1
AT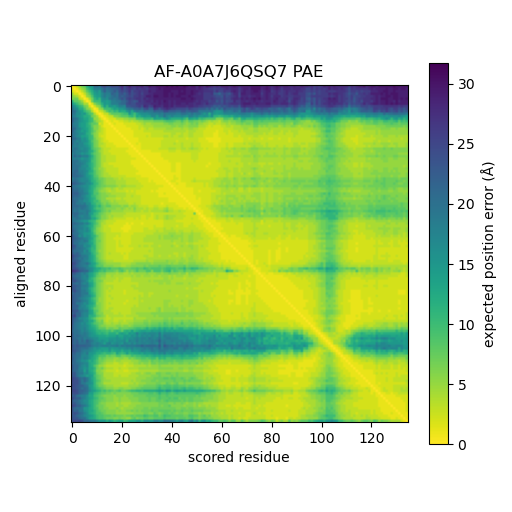OM 712 C CA . LEU A 1 87 ? 7.440 -6.897 -10.282 1.00 96.06 87 LEU A CA 1
ATOM 713 C C . LEU A 1 87 ? 7.872 -5.448 -10.552 1.00 96.06 87 LEU A C 1
ATOM 715 O O . LEU A 1 87 ? 8.160 -5.093 -11.696 1.00 96.06 87 LEU A O 1
ATOM 719 N N . ARG A 1 88 ? 7.958 -4.622 -9.497 1.00 96.06 88 ARG A N 1
ATOM 720 C CA . ARG A 1 88 ? 8.445 -3.234 -9.579 1.00 96.06 88 ARG A CA 1
ATOM 721 C C . ARG A 1 88 ? 9.893 -3.166 -10.061 1.00 96.06 88 ARG A C 1
ATOM 723 O O . ARG A 1 88 ? 10.195 -2.348 -10.917 1.00 96.06 88 ARG A O 1
ATOM 730 N N . GLN A 1 89 ? 10.772 -4.033 -9.565 1.00 94.69 89 GLN A N 1
ATOM 731 C CA . GLN A 1 89 ? 12.176 -4.058 -9.990 1.00 94.69 89 GLN A CA 1
ATOM 732 C C . GLN A 1 89 ? 12.341 -4.506 -11.449 1.00 94.69 89 GLN A C 1
ATOM 734 O O . GLN A 1 89 ? 13.198 -3.981 -12.155 1.00 94.69 89 GLN A O 1
ATOM 739 N N . ARG A 1 90 ? 11.526 -5.464 -11.915 1.00 95.50 90 ARG A N 1
ATOM 740 C CA . ARG A 1 90 ? 11.640 -6.023 -13.271 1.00 95.50 90 ARG A CA 1
ATOM 741 C C . ARG A 1 90 ? 11.033 -5.130 -14.354 1.00 95.50 90 ARG A C 1
ATOM 743 O O . ARG A 1 90 ? 11.623 -5.010 -15.423 1.00 95.50 90 ARG A O 1
ATOM 750 N N . TYR A 1 91 ? 9.865 -4.538 -14.100 1.00 96.19 91 TYR A N 1
ATOM 751 C CA . TYR A 1 91 ? 9.105 -3.791 -15.118 1.00 96.19 91 TYR A CA 1
ATOM 752 C C . TYR A 1 91 ? 8.847 -2.327 -14.761 1.00 96.19 91 TYR A C 1
ATOM 754 O O . TYR A 1 91 ? 8.402 -1.555 -15.611 1.00 96.19 91 TYR A O 1
ATOM 762 N N . GLY A 1 92 ? 9.063 -1.943 -13.505 1.00 95.50 92 GLY A N 1
ATOM 763 C CA . GLY A 1 92 ? 8.819 -0.591 -13.025 1.00 95.50 92 GLY A CA 1
ATOM 764 C C . GLY A 1 92 ? 9.904 0.394 -13.445 1.00 95.50 92 GLY A C 1
ATOM 765 O O . GLY A 1 92 ? 11.021 0.035 -13.817 1.00 95.50 92 GLY A O 1
ATOM 766 N N . THR A 1 93 ? 9.571 1.677 -13.360 1.00 95.69 93 THR A N 1
ATOM 767 C CA . THR A 1 93 ? 10.528 2.761 -13.604 1.00 95.69 93 THR A CA 1
ATOM 768 C C . THR A 1 93 ? 11.350 3.003 -12.342 1.00 95.69 93 THR A C 1
ATOM 770 O O . THR A 1 93 ? 10.773 3.246 -11.282 1.00 95.69 93 THR A O 1
ATOM 773 N N . HIS A 1 94 ? 12.681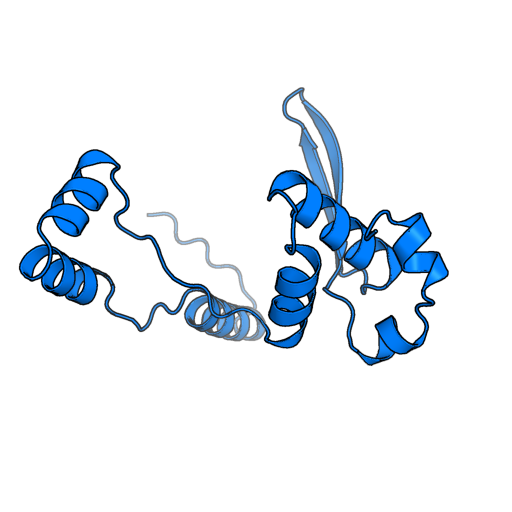 2.969 -12.438 1.00 96.56 94 HIS A N 1
ATOM 774 C CA . HIS A 1 94 ? 13.557 3.389 -11.337 1.00 96.56 94 HIS A CA 1
ATOM 775 C C . HIS A 1 94 ? 13.327 4.874 -11.026 1.00 96.56 94 HIS A C 1
ATOM 777 O O . HIS A 1 94 ? 13.323 5.710 -11.929 1.00 96.56 94 HIS A O 1
ATOM 783 N N . LEU A 1 95 ? 13.084 5.187 -9.754 1.00 93.25 95 LEU A N 1
ATOM 784 C CA . LEU A 1 95 ? 12.808 6.542 -9.278 1.00 93.25 95 LEU A CA 1
ATOM 785 C C . LEU A 1 95 ? 14.028 7.151 -8.596 1.00 93.25 95 LEU A C 1
ATOM 787 O O . LEU A 1 95 ? 14.376 8.301 -8.856 1.00 93.25 95 LEU A O 1
ATOM 791 N N . ALA A 1 96 ? 14.643 6.400 -7.684 1.00 93.56 96 ALA A N 1
ATOM 792 C CA . ALA A 1 96 ? 15.768 6.873 -6.898 1.00 93.56 96 ALA A CA 1
ATOM 793 C C . ALA A 1 96 ? 16.521 5.710 -6.254 1.00 93.56 96 ALA A C 1
ATOM 795 O O . ALA A 1 96 ? 15.977 4.631 -6.020 1.00 93.56 96 ALA A O 1
ATOM 796 N N . THR A 1 97 ? 17.770 5.984 -5.901 1.00 93.75 97 THR A N 1
ATOM 797 C CA . THR A 1 97 ? 18.563 5.147 -5.007 1.00 93.75 97 THR A CA 1
ATOM 798 C C . THR A 1 97 ? 18.802 5.945 -3.738 1.00 93.75 97 THR A C 1
ATOM 800 O O . THR A 1 97 ? 19.393 7.022 -3.797 1.00 93.75 97 THR A O 1
ATOM 803 N N . ALA A 1 98 ? 18.335 5.432 -2.607 1.00 89.31 98 ALA A N 1
ATOM 804 C CA . ALA A 1 98 ? 18.610 5.993 -1.295 1.00 89.31 98 ALA A CA 1
ATOM 805 C C . ALA A 1 98 ? 19.679 5.146 -0.600 1.00 89.31 98 ALA A C 1
ATOM 807 O O . ALA A 1 98 ? 19.646 3.919 -0.678 1.00 89.31 98 ALA A O 1
ATOM 808 N N . THR A 1 99 ? 20.623 5.796 0.072 1.00 89.31 99 THR A N 1
ATOM 809 C CA . THR A 1 99 ? 21.573 5.137 0.968 1.00 89.31 99 THR A CA 1
ATOM 810 C C . THR A 1 99 ? 21.221 5.507 2.402 1.00 89.31 99 THR A C 1
ATOM 812 O O . THR A 1 99 ? 20.992 6.677 2.715 1.00 89.31 99 THR A O 1
ATOM 815 N N . GLY A 1 100 ? 21.116 4.501 3.261 1.00 81.75 100 GLY A N 1
ATOM 816 C CA . GLY A 1 100 ? 20.841 4.653 4.684 1.00 81.75 100 GLY A CA 1
ATOM 817 C C . GLY A 1 100 ? 21.817 3.828 5.509 1.00 81.75 100 GLY A C 1
ATOM 818 O O . GLY A 1 100 ? 22.492 2.949 4.981 1.00 81.75 100 GLY A O 1
ATOM 819 N N . ALA A 1 101 ? 21.895 4.124 6.802 1.00 79.69 101 ALA A N 1
ATOM 820 C CA . ALA A 1 101 ? 22.534 3.210 7.735 1.00 79.69 101 ALA A CA 1
ATOM 821 C C . ALA A 1 101 ? 21.564 2.053 8.014 1.00 79.69 101 ALA A C 1
ATOM 823 O O . ALA A 1 101 ? 20.401 2.306 8.344 1.00 79.69 101 ALA A O 1
ATOM 824 N N . ASP A 1 102 ? 22.026 0.815 7.878 1.00 80.44 102 ASP A N 1
ATOM 825 C CA . ASP A 1 102 ? 21.278 -0.349 8.336 1.00 80.44 102 ASP A CA 1
ATOM 826 C C . ASP A 1 102 ? 21.194 -0.374 9.877 1.00 80.44 102 ASP A C 1
ATOM 828 O O . ASP A 1 102 ? 21.773 0.454 10.591 1.00 80.44 102 ASP A O 1
ATOM 832 N N . HIS A 1 103 ? 20.449 -1.341 10.413 1.00 71.88 103 HIS A N 1
ATOM 833 C CA . HIS A 1 103 ? 20.287 -1.516 11.859 1.00 71.88 103 HIS A CA 1
ATOM 834 C C . HIS A 1 103 ? 21.594 -1.844 12.608 1.00 71.88 103 HIS A C 1
ATOM 836 O O . HIS A 1 103 ? 21.632 -1.713 13.832 1.00 71.88 103 HIS A O 1
ATOM 842 N N . GLU A 1 104 ? 22.646 -2.251 11.898 1.00 80.50 104 GLU A N 1
ATOM 843 C CA . GLU A 1 104 ? 23.959 -2.634 12.423 1.00 80.50 104 GLU A CA 1
ATOM 844 C C . GLU A 1 104 ? 25.046 -1.573 12.130 1.00 80.50 104 GLU A C 1
ATOM 846 O O . GLU A 1 104 ? 26.200 -1.741 12.527 1.00 80.50 104 GLU A O 1
ATOM 851 N N . GLY A 1 105 ? 24.681 -0.442 11.511 1.00 78.00 105 GLY A N 1
ATOM 852 C CA . GLY A 1 105 ? 25.584 0.656 11.156 1.00 78.00 105 GLY A CA 1
ATOM 853 C C . GLY A 1 105 ? 26.333 0.488 9.826 1.00 78.00 105 GLY A C 1
ATOM 854 O O . GLY A 1 105 ? 27.228 1.284 9.542 1.00 78.00 105 GLY A O 1
ATOM 855 N N . GLY A 1 106 ? 25.993 -0.519 9.021 1.00 80.31 106 GLY A N 1
ATOM 856 C CA . GLY A 1 106 ? 26.440 -0.685 7.638 1.00 80.31 106 GLY A CA 1
ATOM 857 C C . GLY A 1 106 ? 25.672 0.200 6.650 1.00 80.31 106 GLY A C 1
ATOM 858 O O . GLY A 1 106 ? 24.684 0.841 6.999 1.00 80.31 106 GLY A O 1
ATOM 859 N N . GLU A 1 107 ? 26.141 0.276 5.402 1.00 82.75 107 GLU A N 1
ATOM 860 C CA . GLU A 1 107 ? 25.446 1.012 4.337 1.00 82.75 107 GLU A CA 1
ATOM 861 C C . GLU A 1 107 ? 24.401 0.116 3.654 1.00 82.75 107 GLU A C 1
ATOM 863 O O . GLU A 1 107 ? 24.744 -0.831 2.945 1.00 82.75 107 GLU A O 1
ATOM 868 N N . GLU A 1 108 ? 23.118 0.448 3.811 1.00 86.38 108 GLU A N 1
ATOM 869 C CA . GLU A 1 108 ? 22.022 -0.166 3.063 1.00 86.38 108 GLU A CA 1
ATOM 870 C C . GLU A 1 108 ? 21.648 0.703 1.863 1.00 86.38 108 GLU A C 1
ATOM 872 O O . GLU A 1 108 ? 21.346 1.896 1.979 1.00 86.38 108 GLU A O 1
ATOM 877 N N . LYS A 1 109 ? 21.638 0.082 0.683 1.00 88.94 109 LYS A N 1
ATOM 878 C CA . LYS A 1 109 ? 21.179 0.701 -0.557 1.00 88.94 109 LYS A CA 1
ATOM 879 C C . LYS A 1 109 ? 19.733 0.284 -0.823 1.00 88.94 109 LYS A C 1
ATOM 881 O O . LYS A 1 109 ? 19.465 -0.879 -1.112 1.00 88.94 109 LYS A O 1
ATOM 886 N N . LEU A 1 110 ? 18.820 1.248 -0.801 1.00 88.81 110 LEU A N 1
ATOM 887 C CA . LEU A 1 110 ? 17.415 1.066 -1.150 1.00 88.81 110 LEU A CA 1
ATOM 888 C C . LEU A 1 110 ? 17.146 1.599 -2.559 1.00 88.81 110 LEU A C 1
ATOM 890 O O . LEU A 1 110 ? 17.263 2.797 -2.823 1.00 88.81 110 LEU A O 1
ATOM 894 N N . GLU A 1 111 ? 16.747 0.713 -3.466 1.00 93.38 111 GLU A N 1
ATOM 895 C CA . GLU A 1 111 ? 16.336 1.082 -4.821 1.00 93.38 111 GLU A CA 1
ATOM 896 C C . GLU A 1 111 ? 14.812 1.217 -4.893 1.00 93.38 111 GLU A C 1
ATOM 898 O O . GLU A 1 111 ? 14.064 0.271 -4.637 1.00 93.38 111 GLU A O 1
ATOM 903 N N . LEU A 1 112 ? 14.348 2.421 -5.225 1.00 92.19 112 LEU A N 1
ATOM 904 C CA . LEU A 1 112 ? 12.935 2.762 -5.298 1.00 92.19 112 LEU A CA 1
ATOM 905 C C . LEU A 1 112 ? 12.463 2.690 -6.745 1.00 92.19 112 LEU A C 1
ATOM 907 O O . LEU A 1 112 ? 12.997 3.373 -7.619 1.00 92.19 112 LEU A O 1
ATOM 911 N N . TYR A 1 113 ? 11.419 1.901 -6.976 1.00 95.88 113 TYR A N 1
ATOM 912 C CA . TYR A 1 113 ? 10.806 1.704 -8.284 1.00 95.88 113 TYR A CA 1
ATOM 913 C C . TYR A 1 113 ? 9.322 2.050 -8.226 1.00 95.88 113 TYR A C 1
ATOM 915 O O . TYR A 1 113 ? 8.629 1.720 -7.261 1.00 95.88 113 TYR A O 1
ATOM 923 N N . GLN A 1 114 ? 8.823 2.686 -9.280 1.00 95.06 114 GLN A N 1
ATOM 924 C CA . GLN A 1 114 ? 7.394 2.893 -9.477 1.00 95.06 114 GLN A CA 1
ATOM 925 C C . GLN A 1 114 ? 6.709 1.571 -9.844 1.00 95.06 114 GLN A C 1
ATOM 927 O O . GLN A 1 114 ? 7.313 0.706 -10.479 1.00 95.06 114 GLN A O 1
ATOM 932 N N . PHE A 1 115 ? 5.429 1.425 -9.495 1.00 95.69 115 PHE A N 1
ATOM 933 C CA . PHE A 1 115 ? 4.618 0.339 -10.037 1.00 95.69 115 PHE A CA 1
ATOM 934 C C . PHE A 1 115 ? 4.565 0.416 -11.573 1.00 95.69 115 PHE A C 1
ATOM 936 O O . PHE A 1 115 ? 4.396 1.516 -12.113 1.00 95.69 115 PHE A O 1
ATOM 943 N N . PRO A 1 116 ? 4.753 -0.705 -12.292 1.00 96.12 116 PRO A N 1
ATOM 944 C CA . PRO A 1 116 ? 4.787 -0.678 -13.745 1.00 96.12 116 PRO A CA 1
ATOM 945 C C . PRO A 1 116 ? 3.431 -0.270 -14.319 1.00 96.12 116 PRO A C 1
ATOM 947 O O . PRO A 1 116 ? 2.378 -0.699 -13.855 1.00 96.12 116 PRO A O 1
ATOM 950 N N . SER A 1 117 ? 3.457 0.547 -15.365 1.00 93.81 117 SER A N 1
ATOM 951 C CA . SER A 1 117 ? 2.268 0.871 -16.150 1.00 93.81 117 SER A CA 1
ATOM 952 C C . SER A 1 117 ? 1.800 -0.328 -16.982 1.00 93.81 117 SER A C 1
ATOM 954 O O . SER A 1 117 ? 2.568 -1.246 -17.275 1.00 93.81 117 SER A O 1
ATOM 956 N N . LEU A 1 118 ? 0.553 -0.279 -17.457 1.00 92.19 118 LEU A N 1
ATOM 957 C CA . LEU A 1 118 ? 0.017 -1.261 -18.408 1.00 92.19 118 LEU A CA 1
ATOM 958 C C . LEU A 1 118 ? 0.912 -1.445 -19.645 1.00 92.19 118 LEU A C 1
ATOM 960 O O . LEU A 1 118 ? 1.099 -2.566 -20.105 1.00 92.19 118 LEU A O 1
ATOM 964 N N . LEU A 1 119 ? 1.498 -0.360 -20.165 1.00 93.06 119 LEU A N 1
ATOM 965 C CA . LEU A 1 119 ? 2.400 -0.418 -21.319 1.00 93.06 119 LEU A CA 1
ATOM 966 C C . LEU A 1 119 ? 3.720 -1.125 -20.991 1.00 93.06 119 LEU A C 1
ATOM 968 O O . LEU A 1 119 ? 4.240 -1.853 -21.828 1.00 93.06 119 LEU A O 1
ATOM 972 N N . GLN A 1 120 ? 4.246 -0.949 -19.777 1.00 93.19 120 GLN A N 1
ATOM 973 C CA . GLN A 1 120 ? 5.449 -1.659 -19.333 1.00 93.19 120 GLN A CA 1
ATOM 974 C C . GLN A 1 120 ? 5.179 -3.153 -19.136 1.00 93.19 120 GLN A C 1
ATOM 976 O O . GLN A 1 120 ? 6.013 -3.980 -19.494 1.00 93.19 120 GLN A O 1
ATOM 981 N N . LEU A 1 121 ? 3.995 -3.504 -18.630 1.00 93.00 121 LEU A N 1
ATOM 982 C CA . LEU A 1 121 ? 3.586 -4.900 -18.468 1.00 93.00 121 LEU A CA 1
ATOM 983 C C . LEU A 1 121 ? 3.160 -5.573 -19.773 1.00 93.00 121 LEU A C 1
ATOM 985 O O . LEU A 1 121 ? 3.130 -6.796 -19.822 1.00 93.00 121 LEU A O 1
ATOM 989 N N . HIS A 1 122 ? 2.887 -4.823 -20.842 1.00 92.19 122 HIS A N 1
ATOM 990 C CA . HIS A 1 122 ? 2.582 -5.407 -22.151 1.00 92.19 122 HIS A CA 1
ATOM 991 C C . HIS A 1 122 ? 3.725 -6.284 -22.690 1.00 92.19 122 HIS A C 1
ATOM 993 O O . HIS A 1 122 ? 3.474 -7.238 -23.420 1.00 92.19 122 HIS A O 1
ATOM 999 N N . ALA A 1 123 ? 4.971 -5.979 -22.316 1.00 89.12 123 ALA A N 1
ATOM 1000 C CA . ALA A 1 123 ? 6.141 -6.770 -22.688 1.00 89.12 123 ALA A CA 1
ATOM 1001 C C . ALA A 1 123 ? 6.368 -8.000 -21.785 1.00 89.12 123 ALA A C 1
ATOM 1003 O O . ALA A 1 123 ? 7.270 -8.789 -22.062 1.00 89.12 123 ALA A O 1
ATOM 1004 N N . ALA A 1 124 ? 5.603 -8.154 -20.700 1.00 93.50 124 ALA A N 1
ATOM 1005 C CA . ALA A 1 124 ? 5.750 -9.273 -19.779 1.00 93.50 124 ALA A CA 1
ATOM 1006 C C . ALA A 1 124 ? 5.104 -10.541 -20.351 1.00 93.50 124 ALA A C 1
ATOM 1008 O O . ALA A 1 124 ? 3.979 -10.520 -20.852 1.00 93.50 124 ALA A O 1
ATOM 1009 N N . THR A 1 125 ? 5.815 -11.658 -20.244 1.00 94.94 125 THR A N 1
ATOM 1010 C CA . THR A 1 125 ? 5.330 -12.981 -20.648 1.00 94.94 125 THR A CA 1
ATOM 1011 C C . THR A 1 125 ? 4.856 -13.776 -19.438 1.00 94.94 125 THR A C 1
ATOM 1013 O O . THR A 1 125 ? 5.255 -13.504 -18.307 1.00 94.94 125 THR A O 1
ATOM 1016 N N . GLU A 1 126 ? 4.023 -14.796 -19.651 1.00 94.44 126 GLU A N 1
ATOM 1017 C CA . GLU A 1 126 ? 3.608 -15.697 -18.568 1.00 94.44 126 GLU A CA 1
ATOM 1018 C C . GLU A 1 126 ? 4.813 -16.370 -17.886 1.00 94.44 126 GLU A C 1
ATOM 1020 O O . GLU A 1 126 ? 4.860 -16.462 -16.658 1.00 94.44 126 GLU A O 1
ATOM 1025 N N . ASP A 1 127 ? 5.821 -16.768 -18.667 1.00 95.62 127 ASP A N 1
ATOM 1026 C CA . ASP A 1 127 ? 7.049 -17.376 -18.147 1.00 95.62 127 ASP A CA 1
ATOM 1027 C C . ASP A 1 127 ? 7.808 -16.432 -17.209 1.00 95.62 127 ASP A C 1
ATOM 1029 O O . ASP A 1 127 ? 8.381 -16.881 -16.215 1.00 95.62 127 ASP A O 1
ATOM 1033 N N . ASP A 1 128 ? 7.773 -15.120 -17.453 1.00 94.88 128 ASP A N 1
ATOM 1034 C CA . ASP A 1 128 ? 8.358 -14.152 -16.526 1.00 94.88 128 ASP A CA 1
ATOM 1035 C C . ASP A 1 128 ? 7.679 -14.204 -15.153 1.00 94.88 128 ASP A C 1
ATOM 1037 O O . ASP A 1 128 ? 8.357 -14.222 -14.124 1.00 94.88 128 ASP A O 1
ATOM 1041 N N . PHE A 1 129 ? 6.344 -14.261 -15.121 1.00 93.38 129 PHE A N 1
ATOM 1042 C CA . PHE A 1 129 ? 5.576 -14.332 -13.875 1.00 93.38 129 PHE A CA 1
ATOM 1043 C C . PHE A 1 129 ? 5.803 -15.649 -13.130 1.00 93.38 129 PHE A C 1
ATOM 1045 O O . PHE A 1 129 ? 5.976 -15.632 -11.905 1.00 93.38 129 PHE A O 1
ATOM 1052 N N . ARG A 1 130 ? 5.891 -16.771 -13.854 1.00 93.69 130 ARG A N 1
ATOM 1053 C CA . ARG A 1 130 ? 6.245 -18.077 -13.276 1.00 93.69 130 ARG A CA 1
ATOM 1054 C C . ARG A 1 130 ? 7.636 -18.044 -12.648 1.00 93.69 130 ARG A C 1
ATOM 1056 O O . ARG A 1 130 ? 7.797 -18.425 -11.490 1.00 93.69 130 ARG A O 1
ATOM 1063 N N . ASN A 1 131 ? 8.622 -17.503 -13.364 1.00 94.12 131 ASN A N 1
ATOM 1064 C CA . ASN A 1 131 ? 10.000 -17.384 -12.881 1.00 94.12 131 ASN A CA 1
ATOM 1065 C C . ASN A 1 131 ? 10.138 -16.425 -11.684 1.00 94.12 131 ASN A C 1
ATOM 1067 O O . ASN A 1 131 ? 11.008 -16.623 -10.839 1.00 94.12 131 ASN A O 1
ATOM 1071 N N . MET A 1 132 ? 9.268 -15.416 -11.570 1.00 93.44 132 MET A N 1
ATOM 1072 C CA . MET A 1 132 ? 9.180 -14.542 -10.390 1.00 93.44 132 MET A CA 1
ATOM 1073 C C . MET A 1 132 ? 8.456 -15.188 -9.195 1.00 93.44 132 MET A C 1
ATOM 1075 O O . MET A 1 132 ? 8.511 -14.652 -8.089 1.00 93.44 132 MET A O 1
ATOM 1079 N N . GLY A 1 133 ? 7.780 -16.327 -9.384 1.00 92.00 133 GLY A N 1
ATOM 1080 C CA . GLY A 1 133 ? 7.094 -17.056 -8.316 1.00 92.00 133 GLY A CA 1
ATOM 1081 C C . GLY A 1 133 ? 5.650 -16.617 -8.058 1.00 92.00 133 GLY A C 1
ATOM 1082 O O . GLY A 1 133 ? 5.146 -16.818 -6.946 1.00 92.00 133 GLY A O 1
ATOM 1083 N N . PHE A 1 134 ? 4.972 -16.032 -9.050 1.00 90.69 134 PHE A N 1
ATOM 1084 C CA . PHE A 1 134 ? 3.548 -15.686 -8.943 1.00 90.69 134 PHE A CA 1
ATOM 1085 C C . PHE A 1 134 ? 2.623 -16.913 -8.887 1.00 90.69 134 PHE A C 1
ATOM 1087 O O . PHE A 1 134 ? 1.511 -16.793 -8.376 1.00 90.69 134 PHE A O 1
ATOM 1094 N N . GLY A 1 135 ? 3.097 -18.084 -9.321 1.00 81.31 135 GLY A N 1
ATOM 1095 C CA . GLY A 1 135 ? 2.325 -19.328 -9.377 1.00 81.31 135 GLY A CA 1
ATOM 1096 C C . GLY A 1 135 ? 2.623 -20.093 -10.649 1.00 81.31 135 GLY A C 1
ATOM 1097 O O . GLY A 1 135 ? 2.621 -19.442 -11.715 1.00 81.31 135 GLY A O 1
#

Nearest PDB structures (foldseek):
  2jhn-assembly2_B  TM=7.659E-01  e=1.460E-03  Archaeoglobus fulgidus
  2jhj-assembly1_A  TM=7.541E-01  e=2.145E-03  Archaeoglobus fulgidus
  3nrb-assembly1_C  TM=3.822E-01  e=6.484E+00  Pseudomonas putida KT2440
  8s89-assembly1_A  TM=2.601E-01  e=2.045E+00  synthetic construct

Organism: Perkinsus olseni (NCBI:txid32597)

Solvent-accessible surface area (backbone atoms only — not comparable to full-atom values): 8196 Å² total; per-residue (Å²): 133,86,79,86,79,78,79,68,64,71,67,51,54,53,50,53,52,52,49,39,52,30,56,40,63,87,56,64,58,67,63,49,50,54,51,48,39,72,76,31,68,66,57,34,49,51,38,65,78,66,65,50,78,86,76,72,74,66,56,68,60,68,68,64,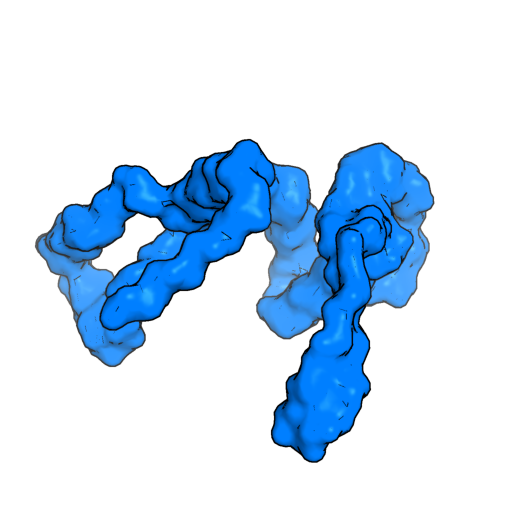48,49,55,54,58,62,56,39,62,99,55,50,73,70,59,38,53,50,46,55,48,52,47,15,70,75,47,21,52,81,72,49,76,47,78,44,70,40,100,85,72,46,85,38,78,47,79,42,50,39,77,49,51,73,75,49,50,67,77,61,51,73,67,56,42,41,76,67,64,77,104

Secondary structure (DSSP, 8-state):
------S-HHHHHHHHHHHHHHTTTTS-HHHHHHHHHHH-HHHHHHHHHTT-TT-------HHHHHHHHHHTTT--HHHHHHHHHHHHHHHSPEEEEEEEE-TTSSEEEEEEEPPPPHHHHTT--HHHHHHHT--

Mean predicted aligned error: 7.38 Å

pLDDT: mean 88.14, std 14.99, range [27.89, 97.94]

Sequence (135 aa):
MIEYSCWPSKPIEKAGVQLRQFFQLETDIDALYKDWEGRDEVFRAVVRNKNLRGLRVVHQEPFEGLVSFITSQNNNVKRISLLLNALRQRYGTHLATATGADHEGGEEKLELYQFPSLLQLHAATEDDFRNMGFG

Foldseek 3Di:
DDPPDDDDPPVVVVVVVVVCQFQVVVDPQVVVLVVCVVVDVVSVCCCVVVVVPPDGDTPDDVVLVVVLVLLPVVHDPVVSVQLQVVQQVPQFAWDDWDWDQDPVRDIDIDTDTDRHDPVSCVPPDPVNSVVSPSD